Protein AF-V4JJZ8-F1 (afdb_monomer_lite)

Radius of gyration: 34.27 Å; chains: 1; bounding box: 29×18×123 Å

pLDDT: mean 78.58, std 15.41, range [49.12, 95.19]

Secondary structure (DSSP, 8-state):
-HHHHHHHHHHHHHHHHHHHHHHHHHHHTT-S-HHHHHHHHHHHHHHHHHHHHHHHHTTT----------------------------

Foldseek 3Di:
DLVVVLVVLVVQLVVLVVQLVVLVVCVVVVVDDPVRSVVSVVVSVVSNVVSVVVSVVSPPPPPPPPPPDPPPPPPPPPDDDDDDDDDD

Structure (mmCIF, N/CA/C/O backbone):
data_AF-V4JJZ8-F1
#
_entry.id   AF-V4JJZ8-F1
#
loop_
_atom_site.group_PDB
_atom_site.id
_atom_site.type_symbol
_atom_site.label_atom_id
_atom_site.label_alt_id
_atom_site.label_comp_id
_atom_site.label_asym_id
_atom_site.label_entity_id
_atom_site.label_seq_id
_atom_site.pdbx_PDB_ins_code
_atom_site.Cartn_x
_atom_site.Cartn_y
_atom_site.Cartn_z
_atom_site.occupancy
_atom_site.B_iso_or_equiv
_atom_site.auth_seq_id
_atom_site.auth_comp_id
_atom_site.auth_asym_id
_atom_site.auth_atom_id
_atom_site.pdbx_PDB_model_num
ATOM 1 N N . THR A 1 1 ? 17.976 1.663 -16.065 1.00 69.25 1 THR A N 1
ATOM 2 C CA . THR A 1 1 ? 17.418 0.647 -16.989 1.00 69.25 1 THR A CA 1
ATOM 3 C C . THR A 1 1 ? 15.974 0.336 -16.597 1.00 69.25 1 THR A C 1
ATOM 5 O O . THR A 1 1 ? 15.636 0.540 -15.437 1.00 69.25 1 THR A O 1
ATOM 8 N N . ASN A 1 2 ? 15.092 -0.130 -17.497 1.00 73.00 2 ASN A N 1
ATOM 9 C CA . ASN A 1 2 ? 13.688 -0.468 -17.148 1.00 73.00 2 ASN A CA 1
ATOM 10 C C . ASN A 1 2 ? 13.579 -1.528 -16.026 1.00 73.00 2 ASN A C 1
ATOM 12 O O . ASN A 1 2 ? 12.661 -1.488 -15.210 1.00 73.00 2 ASN A O 1
ATOM 16 N N . ALA A 1 3 ? 14.573 -2.417 -15.917 1.00 77.75 3 ALA A N 1
ATOM 17 C CA . ALA A 1 3 ? 14.688 -3.384 -14.825 1.00 77.75 3 ALA A CA 1
ATOM 18 C C . ALA A 1 3 ? 14.785 -2.729 -13.430 1.00 77.75 3 ALA A C 1
ATOM 20 O O . ALA A 1 3 ? 14.206 -3.240 -12.471 1.00 77.75 3 ALA A O 1
ATOM 21 N N . ASP A 1 4 ? 15.459 -1.578 -13.318 1.00 84.19 4 ASP A N 1
ATOM 22 C CA . ASP A 1 4 ? 15.597 -0.863 -12.046 1.00 84.19 4 ASP A CA 1
ATOM 23 C C . ASP A 1 4 ? 14.257 -0.269 -11.609 1.00 84.19 4 ASP A C 1
ATOM 25 O O . ASP A 1 4 ? 13.872 -0.412 -10.451 1.00 84.19 4 ASP A O 1
ATOM 29 N N . ARG A 1 5 ? 13.499 0.331 -12.541 1.00 82.19 5 ARG A N 1
ATOM 30 C CA . ARG A 1 5 ? 12.162 0.884 -12.254 1.00 82.19 5 ARG A CA 1
ATOM 31 C C . ARG A 1 5 ? 11.211 -0.182 -11.735 1.00 82.19 5 ARG A C 1
ATOM 33 O O . ARG A 1 5 ? 10.641 0.004 -10.661 1.00 82.19 5 ARG A O 1
A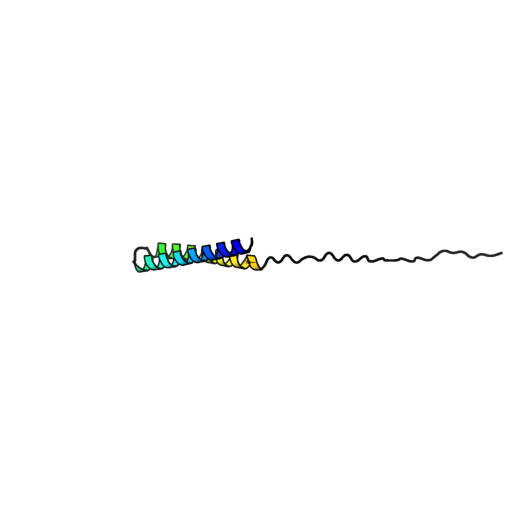TOM 40 N N . ARG A 1 6 ? 11.133 -1.331 -12.415 1.00 85.00 6 ARG A N 1
ATOM 41 C CA . ARG A 1 6 ? 10.326 -2.466 -11.952 1.00 85.00 6 ARG A CA 1
ATOM 42 C C . ARG A 1 6 ? 10.709 -2.880 -10.531 1.00 85.00 6 ARG A C 1
ATOM 44 O O . ARG A 1 6 ? 9.835 -3.052 -9.682 1.00 85.00 6 ARG A O 1
ATOM 51 N N . ARG A 1 7 ? 12.010 -3.008 -10.254 1.00 88.44 7 ARG A N 1
ATOM 52 C CA . ARG A 1 7 ? 12.508 -3.357 -8.919 1.00 88.44 7 ARG A CA 1
ATOM 53 C C . ARG A 1 7 ? 12.091 -2.320 -7.873 1.00 88.44 7 ARG A C 1
ATOM 55 O O . ARG A 1 7 ? 11.655 -2.705 -6.793 1.00 88.44 7 ARG A O 1
ATOM 62 N N . TYR A 1 8 ? 12.169 -1.026 -8.183 1.00 90.12 8 TYR A N 1
ATOM 63 C CA . TYR A 1 8 ? 11.715 0.030 -7.272 1.00 90.12 8 TYR A CA 1
ATOM 64 C C . TYR A 1 8 ? 10.207 -0.030 -7.003 1.00 90.12 8 TYR A C 1
ATOM 66 O O . TYR A 1 8 ? 9.797 0.116 -5.852 1.00 90.12 8 TYR A O 1
ATOM 74 N N . VAL A 1 9 ? 9.383 -0.287 -8.024 1.00 89.81 9 VAL A N 1
ATOM 75 C CA . VAL A 1 9 ? 7.926 -0.418 -7.864 1.00 89.81 9 VAL A CA 1
ATOM 76 C C . VAL A 1 9 ? 7.565 -1.642 -7.020 1.00 89.81 9 VAL A C 1
ATOM 78 O O . VAL A 1 9 ? 6.705 -1.546 -6.142 1.00 89.81 9 VAL A O 1
ATOM 81 N N . GLU A 1 10 ? 8.243 -2.776 -7.217 1.00 89.88 10 GLU A N 1
ATOM 82 C CA . GLU A 1 10 ? 8.032 -3.972 -6.392 1.00 89.88 10 GLU A CA 1
ATOM 83 C C . GLU A 1 10 ? 8.458 -3.752 -4.934 1.00 89.88 10 GLU A C 1
ATOM 85 O O . GLU A 1 10 ? 7.715 -4.123 -4.023 1.00 89.88 10 GLU A O 1
ATOM 90 N N . ILE A 1 11 ? 9.587 -3.074 -4.697 1.00 93.06 11 ILE A N 1
ATOM 91 C CA . ILE A 1 11 ? 10.019 -2.693 -3.344 1.00 93.06 11 ILE A CA 1
ATOM 92 C C . ILE A 1 11 ? 8.984 -1.774 -2.692 1.00 93.06 11 ILE A C 1
ATOM 94 O O . ILE A 1 11 ? 8.551 -2.036 -1.572 1.00 93.06 11 ILE A O 1
ATOM 98 N N . ALA A 1 12 ? 8.538 -0.729 -3.393 1.00 93.88 12 ALA A N 1
ATOM 99 C CA . ALA A 1 12 ? 7.537 0.199 -2.875 1.00 93.88 12 ALA A CA 1
ATOM 100 C C . ALA A 1 12 ? 6.223 -0.517 -2.527 1.00 93.88 12 ALA A C 1
ATOM 102 O O . ALA A 1 12 ? 5.604 -0.224 -1.502 1.00 93.88 12 ALA A O 1
ATOM 103 N N . ARG A 1 13 ? 5.813 -1.496 -3.344 1.00 92.38 13 ARG A N 1
ATOM 104 C CA . ARG A 1 13 ? 4.628 -2.322 -3.081 1.00 92.38 13 ARG A CA 1
ATOM 105 C C . ARG A 1 13 ? 4.81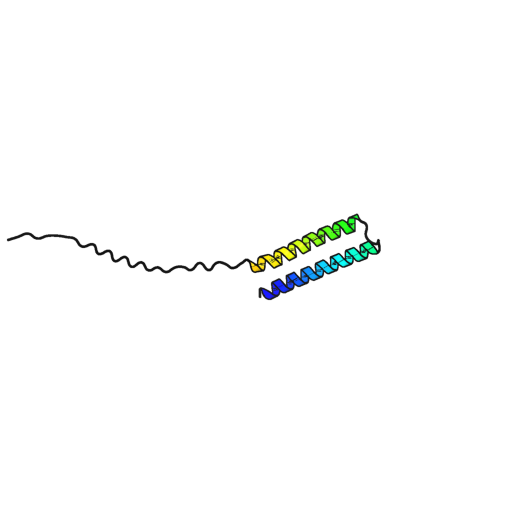7 -3.187 -1.836 1.00 92.38 13 ARG A C 1
ATOM 107 O O . ARG A 1 13 ? 3.898 -3.264 -1.024 1.00 92.38 13 ARG A O 1
ATOM 114 N N . GLY A 1 14 ? 5.989 -3.799 -1.671 1.00 93.31 14 GLY A N 1
ATOM 115 C CA . GLY A 1 14 ? 6.343 -4.560 -0.472 1.00 93.31 14 GLY A CA 1
ATOM 116 C C . GLY A 1 14 ? 6.291 -3.701 0.794 1.00 93.31 14 GLY A C 1
ATOM 117 O O . GLY A 1 14 ? 5.648 -4.081 1.771 1.00 93.31 14 GLY A O 1
ATOM 118 N N . SER A 1 15 ? 6.870 -2.500 0.746 1.00 95.19 15 SER A N 1
ATOM 119 C CA . SER A 1 15 ? 6.825 -1.540 1.855 1.00 95.19 15 SER A CA 1
ATOM 120 C C . SER A 1 15 ? 5.396 -1.113 2.199 1.00 95.19 15 SER A C 1
ATOM 122 O O . SER A 1 15 ? 5.030 -1.071 3.371 1.00 95.19 15 SER A O 1
ATOM 124 N N . ALA A 1 16 ? 4.554 -0.847 1.194 1.00 94.38 16 ALA A N 1
ATOM 125 C CA . ALA A 1 16 ? 3.150 -0.502 1.421 1.00 94.38 16 ALA A CA 1
ATOM 126 C C . ALA A 1 16 ? 2.366 -1.650 2.086 1.00 94.38 16 ALA A C 1
ATOM 128 O O . ALA A 1 16 ? 1.528 -1.399 2.953 1.00 94.38 16 ALA A O 1
ATOM 129 N N . LEU A 1 17 ? 2.653 -2.905 1.719 1.00 91.62 17 LEU A N 1
ATOM 130 C CA . LEU A 1 17 ? 2.023 -4.079 2.327 1.00 91.62 17 LEU A CA 1
ATOM 131 C C . LEU A 1 17 ? 2.448 -4.257 3.792 1.00 91.62 17 LEU A C 1
ATOM 133 O O . LEU A 1 17 ? 1.604 -4.521 4.641 1.00 91.62 17 LEU A O 1
ATOM 137 N N . ALA A 1 18 ? 3.726 -4.035 4.106 1.00 94.75 18 ALA A N 1
ATOM 138 C CA . ALA A 1 18 ? 4.206 -4.054 5.486 1.00 94.75 18 ALA A CA 1
ATOM 139 C C . ALA A 1 18 ? 3.506 -2.989 6.350 1.00 94.75 18 ALA A C 1
ATOM 141 O O . ALA A 1 18 ? 3.100 -3.276 7.475 1.00 94.75 18 ALA A O 1
ATOM 142 N N . CYS A 1 19 ? 3.283 -1.785 5.812 1.00 93.56 19 CYS A N 1
ATOM 143 C CA . CYS A 1 19 ? 2.508 -0.747 6.499 1.00 93.56 19 CYS A CA 1
ATOM 144 C C . CYS A 1 19 ? 1.054 -1.168 6.766 1.00 93.56 19 CYS A C 1
ATOM 146 O O . CYS A 1 19 ? 0.507 -0.818 7.811 1.00 93.56 19 CYS A O 1
ATOM 148 N N . ALA A 1 20 ? 0.430 -1.930 5.860 1.00 92.06 20 ALA A N 1
ATOM 149 C CA . ALA A 1 20 ? -0.915 -2.468 6.083 1.00 92.06 20 ALA A CA 1
ATOM 150 C C . ALA A 1 20 ? -0.926 -3.450 7.259 1.00 92.06 20 ALA A C 1
ATOM 152 O O . ALA A 1 20 ? -1.752 -3.309 8.158 1.00 92.06 20 ALA A O 1
ATOM 153 N N . SER A 1 21 ? 0.052 -4.356 7.309 1.00 93.69 21 SER A N 1
ATOM 154 C CA . SER A 1 21 ? 0.214 -5.293 8.424 1.00 93.69 21 SER A CA 1
ATOM 155 C C . SER A 1 21 ? 0.429 -4.577 9.761 1.00 93.69 21 SER A C 1
ATOM 157 O O . SER A 1 21 ? -0.122 -4.990 10.775 1.00 93.69 21 SER A O 1
ATOM 159 N N . ILE A 1 22 ? 1.191 -3.476 9.780 1.00 93.44 22 ILE A N 1
ATOM 160 C CA . ILE A 1 22 ? 1.389 -2.669 10.995 1.00 93.44 22 ILE A CA 1
ATOM 161 C C . ILE A 1 22 ? 0.069 -2.043 11.460 1.00 93.44 22 ILE A C 1
ATOM 163 O O . ILE A 1 22 ? -0.226 -2.082 12.654 1.00 93.44 22 ILE A O 1
ATOM 167 N N . LEU A 1 23 ? -0.743 -1.497 10.546 1.00 92.06 23 LEU A N 1
ATOM 168 C CA . LEU A 1 23 ? -2.074 -0.985 10.896 1.00 92.06 23 LEU A CA 1
ATOM 169 C C . LEU A 1 23 ? -2.975 -2.087 11.463 1.00 92.06 23 LEU A C 1
ATOM 171 O O . LEU A 1 23 ? -3.685 -1.840 12.436 1.00 92.06 23 LEU A O 1
ATOM 175 N N . ASP A 1 24 ? -2.918 -3.299 10.907 1.00 89.94 24 ASP A N 1
ATOM 176 C CA . ASP A 1 24 ? -3.671 -4.442 11.427 1.00 89.94 24 ASP A CA 1
ATOM 177 C C . ASP A 1 24 ? -3.212 -4.844 12.836 1.00 89.94 24 ASP A C 1
ATOM 179 O O . ASP A 1 24 ? -4.058 -5.070 13.703 1.00 89.94 24 ASP A O 1
ATOM 183 N N . CYS A 1 25 ? -1.904 -4.835 13.114 1.00 93.12 25 CYS A N 1
ATOM 184 C CA . CYS A 1 25 ? -1.376 -5.049 14.465 1.00 93.12 25 CYS A CA 1
ATOM 185 C C . CYS A 1 25 ? -1.836 -3.956 15.441 1.00 93.12 25 CYS A C 1
ATOM 187 O O . CYS A 1 25 ? -2.305 -4.261 16.533 1.00 93.12 25 CYS A O 1
ATOM 189 N N . LEU A 1 26 ? -1.745 -2.680 15.055 1.00 90.75 26 LEU A N 1
ATOM 190 C CA . LEU A 1 26 ? -2.163 -1.558 15.904 1.00 90.75 26 LEU A CA 1
ATOM 191 C C . LEU A 1 26 ? -3.674 -1.570 16.180 1.00 90.75 26 LEU A C 1
ATOM 193 O O . LEU A 1 26 ? -4.099 -1.206 17.277 1.00 90.75 26 LEU A O 1
ATOM 197 N N . LYS A 1 27 ? -4.479 -2.021 15.210 1.00 90.00 27 LYS A N 1
ATOM 198 C CA . LYS A 1 27 ? -5.910 -2.269 15.399 1.00 90.00 27 LYS A CA 1
ATOM 199 C C . LYS A 1 27 ? -6.159 -3.429 16.364 1.00 90.00 27 LYS A C 1
ATOM 201 O O . LYS A 1 27 ? -7.015 -3.299 17.230 1.00 90.00 27 LYS A O 1
ATOM 206 N N . ALA A 1 28 ? -5.432 -4.539 16.224 1.00 90.75 28 ALA A N 1
ATOM 207 C CA . ALA A 1 28 ? -5.558 -5.700 17.107 1.00 90.75 28 ALA A CA 1
ATOM 208 C C . ALA A 1 28 ? -5.160 -5.380 18.558 1.00 90.75 28 ALA A C 1
ATOM 210 O O . ALA A 1 28 ? -5.734 -5.936 19.486 1.00 90.75 28 ALA A O 1
ATOM 211 N N . CYS A 1 29 ? -4.224 -4.449 18.748 1.00 93.44 29 CYS A N 1
ATOM 212 C CA . CYS A 1 29 ? -3.854 -3.916 20.058 1.00 93.44 29 CYS A CA 1
ATOM 213 C C . CYS A 1 29 ? -4.811 -2.823 20.579 1.00 93.44 29 CYS A C 1
ATOM 215 O O . CYS A 1 29 ? -4.525 -2.233 21.616 1.00 93.44 29 CYS A O 1
ATOM 217 N N . GLU A 1 30 ? -5.890 -2.500 19.853 1.00 89.56 30 GLU A N 1
ATOM 218 C CA . GLU A 1 30 ? -6.871 -1.450 20.187 1.00 89.56 30 GLU A CA 1
ATOM 219 C C . GLU A 1 30 ? -6.269 -0.041 20.383 1.00 89.56 30 GLU A C 1
ATOM 221 O O . GLU A 1 30 ? -6.876 0.842 20.985 1.00 89.56 30 GLU A O 1
ATOM 226 N N . VAL A 1 31 ? -5.077 0.206 19.827 1.00 89.62 31 VAL A N 1
ATOM 227 C CA . VAL A 1 31 ? -4.359 1.491 19.951 1.00 89.62 31 VAL A CA 1
ATOM 228 C C . VAL A 1 31 ? -4.908 2.541 18.977 1.00 89.62 31 VAL A C 1
ATOM 230 O O . VAL A 1 31 ? -4.745 3.743 19.182 1.00 89.62 31 VAL A O 1
ATOM 233 N N . LEU A 1 32 ? -5.563 2.100 17.900 1.00 86.62 32 LEU A N 1
ATOM 234 C CA . LEU A 1 32 ? -6.120 2.954 16.851 1.00 86.62 32 LEU A CA 1
ATOM 235 C C . LEU A 1 32 ? -7.642 3.043 16.943 1.00 86.62 32 LEU A C 1
ATOM 237 O O . LEU A 1 32 ? -8.342 2.030 16.962 1.00 86.62 32 LEU A O 1
ATOM 241 N N . ALA A 1 33 ? -8.168 4.267 16.868 1.00 90.12 33 ALA A N 1
ATOM 242 C CA . ALA A 1 33 ? -9.598 4.472 16.695 1.00 90.12 33 ALA A CA 1
ATOM 243 C C . ALA A 1 33 ? -10.060 3.932 15.330 1.00 90.12 33 ALA A C 1
ATOM 245 O O . ALA A 1 33 ? -9.363 4.057 14.319 1.00 90.12 33 ALA A O 1
ATOM 246 N N . VAL A 1 34 ? -11.286 3.407 15.264 1.00 86.88 34 VAL A N 1
ATOM 247 C CA . VAL A 1 34 ? -11.865 2.815 14.039 1.00 86.88 34 VAL A CA 1
ATOM 248 C C . VAL A 1 34 ? -11.817 3.776 12.841 1.00 86.88 34 VAL A C 1
ATOM 250 O O . VAL A 1 34 ? -11.577 3.355 11.708 1.00 86.88 34 VAL A O 1
ATOM 253 N N . ALA A 1 35 ? -12.002 5.077 13.082 1.00 88.50 35 ALA A N 1
ATOM 254 C CA . ALA A 1 35 ? -11.906 6.102 12.044 1.00 88.50 35 ALA A CA 1
ATOM 255 C C . ALA A 1 35 ? -10.485 6.218 11.458 1.00 88.50 35 ALA A C 1
ATOM 257 O O . ALA A 1 35 ? -10.331 6.321 10.240 1.00 88.50 35 ALA A O 1
ATOM 258 N N . GLN A 1 36 ? -9.456 6.144 12.307 1.00 89.12 36 GLN A N 1
ATOM 259 C CA . GLN A 1 36 ? -8.051 6.229 11.904 1.00 89.12 36 GLN A CA 1
ATOM 260 C C . GLN A 1 36 ? -7.602 4.960 11.164 1.00 89.12 36 GLN A C 1
ATOM 262 O O . GLN A 1 36 ? -6.941 5.065 10.132 1.00 89.12 36 GLN A O 1
ATOM 267 N N . ASP A 1 37 ? -8.033 3.775 11.616 1.00 88.25 37 ASP A N 1
ATOM 268 C CA . ASP A 1 37 ? -7.812 2.503 10.905 1.00 88.25 37 ASP A CA 1
ATOM 269 C C . ASP A 1 37 ? -8.404 2.549 9.488 1.00 88.25 37 ASP A C 1
ATOM 271 O O . ASP A 1 37 ? -7.727 2.255 8.500 1.00 88.25 37 ASP A O 1
ATOM 275 N N . LYS A 1 38 ? -9.660 2.997 9.362 1.00 90.62 38 LYS A N 1
ATOM 276 C CA . LYS A 1 38 ? -10.344 3.089 8.065 1.00 90.62 38 LYS A CA 1
ATOM 277 C C . LYS A 1 38 ? -9.670 4.093 7.129 1.00 90.62 38 LYS A C 1
ATOM 279 O O . LYS A 1 38 ? -9.520 3.811 5.936 1.00 90.62 38 LYS A O 1
ATOM 284 N N . GLN A 1 39 ? -9.250 5.247 7.648 1.00 93.31 39 GLN A N 1
ATOM 285 C CA . GLN A 1 39 ? -8.523 6.251 6.871 1.00 93.31 39 GLN A CA 1
ATOM 286 C C . GLN A 1 39 ? -7.169 5.709 6.389 1.00 93.31 39 GLN A C 1
ATOM 288 O O . GLN A 1 39 ? -6.869 5.802 5.196 1.00 93.31 39 GLN A O 1
ATOM 293 N N . GLY A 1 40 ? -6.390 5.086 7.281 1.00 91.75 40 GLY A N 1
ATOM 294 C CA . GLY A 1 40 ? -5.089 4.498 6.958 1.00 91.75 40 GLY A CA 1
ATOM 295 C C . GLY A 1 40 ? -5.194 3.400 5.898 1.00 91.75 40 GLY A C 1
ATOM 296 O O . GLY A 1 40 ? -4.496 3.441 4.883 1.00 91.75 40 GLY A O 1
ATOM 297 N N . LYS A 1 41 ? -6.148 2.476 6.057 1.00 91.38 41 LYS A N 1
ATOM 298 C CA . LYS A 1 41 ? -6.416 1.416 5.071 1.00 91.38 41 LYS A CA 1
ATOM 299 C C . LYS A 1 41 ? -6.832 1.966 3.715 1.00 91.38 41 LYS A C 1
ATOM 301 O O . LYS A 1 41 ? -6.332 1.511 2.689 1.00 91.38 41 LYS A O 1
ATOM 306 N N . THR A 1 42 ? -7.693 2.982 3.695 1.00 94.31 42 THR A N 1
ATOM 307 C CA . THR A 1 42 ? -8.116 3.633 2.445 1.00 94.31 42 THR A CA 1
ATOM 308 C C . THR A 1 42 ? -6.925 4.241 1.703 1.00 94.31 42 THR A C 1
ATOM 310 O O . THR A 1 42 ? -6.819 4.108 0.483 1.00 94.31 42 THR A O 1
ATOM 313 N N . MET A 1 43 ? -6.007 4.884 2.426 1.00 93.88 43 MET A N 1
ATOM 314 C CA . MET A 1 43 ? -4.800 5.462 1.839 1.00 93.88 43 MET A CA 1
ATOM 315 C C . MET A 1 43 ? -3.878 4.384 1.261 1.00 93.88 43 MET A C 1
ATOM 317 O O . MET A 1 43 ? -3.447 4.500 0.113 1.00 93.88 43 MET A O 1
ATOM 321 N N . LEU A 1 44 ? -3.631 3.306 2.010 1.00 93.31 44 LEU A N 1
ATOM 322 C CA . LEU A 1 44 ? -2.789 2.202 1.545 1.00 93.31 44 LEU A CA 1
ATOM 323 C C . LEU A 1 44 ? -3.366 1.506 0.312 1.00 93.31 44 LEU A C 1
ATOM 325 O O . LEU A 1 44 ? -2.621 1.233 -0.625 1.00 93.31 44 LEU A O 1
ATOM 329 N N . ILE A 1 45 ? -4.684 1.292 0.254 1.00 93.44 45 ILE A N 1
ATOM 330 C CA . ILE A 1 45 ? -5.347 0.717 -0.927 1.00 93.44 45 ILE A CA 1
ATOM 331 C C . ILE A 1 45 ? -5.089 1.576 -2.169 1.00 93.44 45 ILE A C 1
ATOM 333 O O . ILE A 1 45 ? -4.780 1.039 -3.236 1.00 93.44 45 ILE A O 1
ATOM 337 N N . ARG A 1 46 ? -5.167 2.909 -2.047 1.00 94.81 46 ARG A N 1
ATOM 338 C CA . ARG A 1 46 ? -4.880 3.829 -3.160 1.00 94.81 46 ARG A CA 1
ATOM 339 C C . ARG A 1 46 ? -3.425 3.727 -3.611 1.00 94.81 46 ARG A C 1
ATOM 341 O O . ARG A 1 46 ? -3.179 3.588 -4.806 1.00 94.81 46 ARG A O 1
ATOM 348 N N . ILE A 1 47 ? -2.479 3.727 -2.671 1.00 93.19 47 ILE A N 1
ATOM 349 C CA . ILE A 1 47 ? -1.043 3.613 -2.967 1.00 93.19 47 ILE A CA 1
ATOM 350 C C . ILE A 1 47 ? -0.739 2.282 -3.662 1.00 93.19 47 ILE A C 1
ATOM 352 O O . ILE A 1 47 ? -0.121 2.270 -4.723 1.00 93.19 47 ILE A O 1
ATOM 356 N N . VAL A 1 48 ? -1.223 1.159 -3.126 1.00 91.81 48 VAL A N 1
ATOM 357 C CA . VAL A 1 48 ? -1.017 -0.169 -3.727 1.00 91.81 48 VAL A CA 1
ATOM 358 C C . VAL A 1 48 ? -1.660 -0.253 -5.112 1.00 91.81 48 VAL A C 1
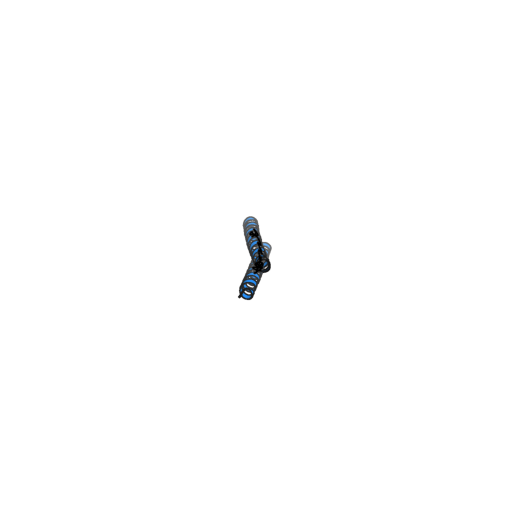ATOM 360 O O . VAL A 1 48 ? -1.065 -0.830 -6.023 1.00 91.81 48 VAL A O 1
ATOM 363 N N . SER A 1 49 ? -2.830 0.361 -5.308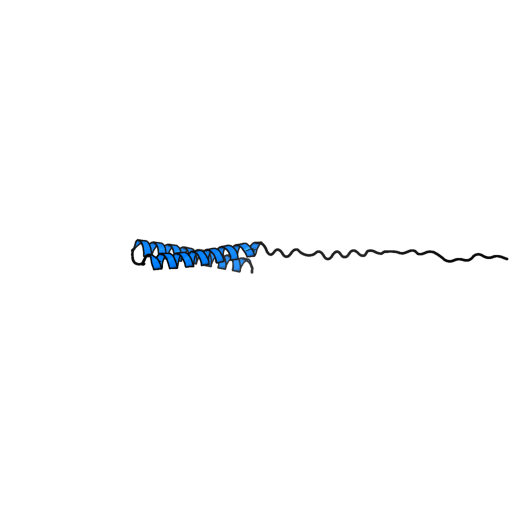 1.00 92.56 49 SER A N 1
ATOM 364 C CA . SER A 1 49 ? -3.485 0.433 -6.620 1.00 92.56 49 SER A CA 1
ATOM 365 C C . SER A 1 49 ? -2.653 1.222 -7.632 1.00 92.56 49 SER A C 1
ATOM 367 O O . SER A 1 49 ? -2.493 0.777 -8.769 1.00 92.56 49 SER A O 1
ATOM 369 N N . MET A 1 50 ? -2.078 2.357 -7.219 1.00 92.75 50 MET A N 1
ATOM 370 C CA . MET A 1 50 ? -1.174 3.149 -8.056 1.00 92.75 50 MET A CA 1
ATOM 371 C C . MET A 1 50 ? 0.097 2.373 -8.402 1.00 92.75 50 MET A C 1
ATOM 373 O O . MET A 1 50 ? 0.445 2.287 -9.574 1.00 92.75 50 MET A O 1
ATOM 377 N N . LEU A 1 51 ? 0.750 1.753 -7.417 1.00 91.25 51 LEU A N 1
ATOM 378 C CA . LEU A 1 51 ? 1.959 0.947 -7.625 1.00 91.25 51 LEU A CA 1
ATOM 379 C C . LEU A 1 51 ? 1.695 -0.254 -8.543 1.00 91.25 51 LEU A C 1
ATOM 381 O O . LEU A 1 51 ? 2.501 -0.562 -9.416 1.00 91.25 51 LEU A O 1
ATOM 385 N N . THR A 1 52 ? 0.534 -0.897 -8.397 1.00 88.50 52 THR A N 1
ATOM 386 C CA . THR A 1 52 ? 0.123 -2.021 -9.251 1.00 88.50 52 THR A CA 1
ATOM 387 C C . THR A 1 52 ? -0.119 -1.574 -10.691 1.00 88.50 52 THR A C 1
ATOM 389 O O . THR A 1 52 ? 0.289 -2.270 -11.615 1.00 88.50 52 THR A O 1
ATOM 392 N N . GLN A 1 53 ? -0.764 -0.423 -10.907 1.00 87.62 53 GLN A N 1
ATOM 393 C CA . GLN A 1 53 ? -0.928 0.129 -12.254 1.00 87.62 53 GLN A CA 1
ATOM 394 C C . GLN A 1 53 ? 0.401 0.568 -12.861 1.00 87.62 53 GLN A C 1
ATOM 396 O O . GLN A 1 53 ? 0.641 0.294 -14.034 1.00 87.62 53 GLN A O 1
ATOM 401 N N . LEU A 1 54 ? 1.258 1.221 -12.075 1.00 85.12 54 LEU A N 1
ATOM 402 C CA . LEU A 1 54 ? 2.549 1.708 -12.543 1.00 85.12 54 LEU A CA 1
ATOM 403 C C . LEU A 1 54 ? 3.409 0.546 -13.040 1.00 85.12 54 LEU A C 1
ATOM 405 O O . LEU A 1 54 ? 3.842 0.586 -14.183 1.00 85.12 54 LEU A O 1
ATOM 409 N N . GLY A 1 55 ? 3.509 -0.535 -12.258 1.00 82.62 55 GLY A N 1
ATOM 410 C CA . GLY A 1 55 ? 4.262 -1.729 -12.646 1.00 82.62 55 GLY A CA 1
ATOM 411 C C . GLY A 1 55 ? 3.683 -2.504 -13.839 1.00 82.62 55 GLY A C 1
ATOM 412 O O . GLY A 1 55 ? 4.407 -3.274 -14.461 1.00 82.62 55 GLY A O 1
ATOM 413 N N . ARG A 1 56 ? 2.396 -2.320 -14.183 1.00 77.81 56 ARG A N 1
ATOM 414 C CA . ARG A 1 56 ? 1.769 -2.937 -15.372 1.00 77.81 56 ARG A CA 1
ATOM 415 C C . ARG A 1 56 ? 2.066 -2.169 -16.660 1.00 77.81 56 ARG A C 1
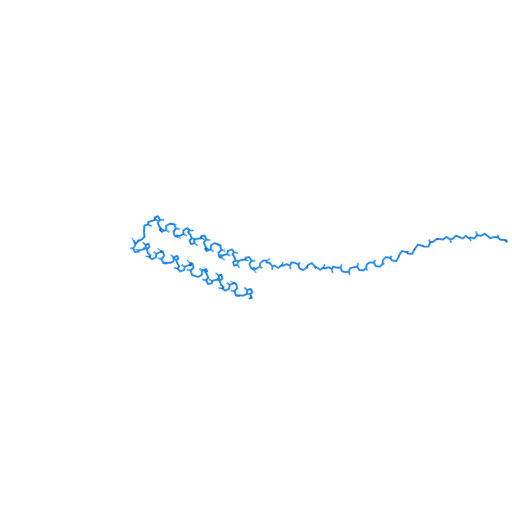ATOM 417 O O . ARG A 1 56 ? 2.356 -2.789 -17.677 1.00 77.81 56 ARG A O 1
ATOM 424 N N . ARG A 1 57 ? 2.017 -0.832 -16.622 1.00 66.88 57 ARG A N 1
ATOM 425 C CA . ARG A 1 57 ? 2.191 0.025 -17.814 1.00 66.88 57 ARG A CA 1
ATOM 426 C C . ARG A 1 57 ? 3.597 -0.043 -18.411 1.00 66.88 57 ARG A C 1
ATOM 428 O O . ARG A 1 57 ? 3.773 0.233 -19.590 1.00 66.88 57 ARG A O 1
ATOM 435 N N . GLU A 1 58 ? 4.589 -0.458 -17.629 1.00 60.28 58 GLU A N 1
ATOM 436 C CA . GLU A 1 58 ? 5.974 -0.635 -18.099 1.00 60.28 58 GLU A CA 1
ATOM 437 C C . GLU A 1 58 ? 6.120 -1.814 -19.079 1.00 60.28 58 GLU A C 1
ATOM 439 O O . GLU A 1 58 ? 7.156 -1.954 -19.721 1.00 60.28 58 GLU A O 1
ATOM 444 N N . HIS A 1 59 ? 5.085 -2.653 -19.210 1.00 57.28 59 HIS A N 1
ATOM 445 C CA . HIS A 1 59 ? 5.064 -3.812 -20.101 1.00 57.28 59 HIS A CA 1
ATOM 446 C C . HIS A 1 59 ? 4.392 -3.535 -21.463 1.00 57.28 59 HIS A C 1
ATOM 448 O O . HIS A 1 59 ? 4.549 -4.331 -22.384 1.00 57.28 59 HIS A O 1
ATOM 454 N N . GLU A 1 60 ? 3.645 -2.430 -21.606 1.00 57.31 60 GLU A N 1
ATOM 455 C CA . GLU A 1 60 ? 2.789 -2.169 -22.782 1.00 57.31 60 GLU A CA 1
ATOM 456 C C . GLU A 1 60 ? 3.339 -1.133 -23.770 1.00 57.31 60 GLU A C 1
ATOM 458 O O . GLU A 1 60 ? 2.840 -1.044 -24.889 1.00 57.31 60 GLU A O 1
ATOM 463 N N . ILE A 1 61 ? 4.396 -0.388 -23.433 1.00 57.75 61 ILE A N 1
ATOM 464 C CA . ILE A 1 61 ? 5.008 0.551 -24.385 1.00 57.75 61 ILE A CA 1
ATOM 465 C C . ILE A 1 61 ? 6.010 -0.214 -25.261 1.00 57.75 61 ILE A C 1
ATOM 467 O O . ILE A 1 61 ? 7.221 -0.146 -25.068 1.00 57.75 61 ILE A O 1
ATOM 471 N N . ARG A 1 62 ? 5.490 -0.992 -26.214 1.00 54.50 62 ARG A N 1
ATOM 472 C CA . ARG A 1 62 ? 6.221 -1.335 -27.438 1.00 54.50 62 ARG A CA 1
ATOM 473 C C . ARG A 1 62 ? 5.746 -0.338 -28.480 1.00 54.50 62 ARG A C 1
ATOM 475 O O . ARG A 1 62 ? 4.678 -0.508 -29.057 1.00 54.50 62 ARG A O 1
ATOM 482 N N . GLU A 1 63 ? 6.496 0.740 -28.650 1.00 56.38 63 GLU A N 1
ATOM 483 C CA . GLU A 1 63 ? 6.331 1.596 -29.817 1.00 56.38 63 GLU A CA 1
ATOM 484 C C . GLU A 1 63 ? 6.470 0.714 -31.065 1.00 56.38 63 GLU A C 1
ATOM 486 O O . GLU A 1 63 ? 7.474 0.033 -31.271 1.00 56.38 63 GLU A O 1
ATOM 491 N N . THR A 1 64 ? 5.371 0.608 -31.811 1.00 52.06 64 THR A N 1
ATOM 492 C CA . THR A 1 64 ? 5.300 -0.089 -33.094 1.00 52.06 64 THR A CA 1
ATOM 493 C C . THR A 1 64 ? 6.305 0.600 -34.002 1.00 52.06 64 THR A C 1
ATOM 495 O O . THR A 1 64 ? 6.097 1.758 -34.359 1.00 52.06 64 THR A O 1
ATOM 498 N N . SER A 1 65 ? 7.400 -0.083 -34.335 1.00 59.34 65 SER A N 1
ATOM 499 C CA . SER A 1 65 ? 8.335 0.362 -35.360 1.00 59.34 65 SER A CA 1
ATOM 500 C C . SER A 1 65 ? 7.553 0.504 -36.663 1.00 59.34 65 SER A C 1
ATOM 502 O O . SER A 1 65 ? 7.236 -0.499 -37.304 1.00 59.34 65 SER A O 1
ATOM 504 N N . VAL A 1 66 ? 7.175 1.734 -37.006 1.00 57.81 66 VAL A N 1
ATOM 505 C CA . VAL A 1 66 ? 6.683 2.070 -38.338 1.00 57.81 66 VAL A CA 1
ATOM 506 C C . VAL A 1 66 ? 7.839 1.735 -39.273 1.00 57.81 66 VAL A C 1
ATOM 508 O O . VAL A 1 66 ? 8.899 2.349 -39.198 1.00 57.81 66 VAL A O 1
ATOM 511 N N . PHE A 1 67 ? 7.688 0.655 -40.034 1.00 63.69 67 PHE A N 1
ATOM 512 C CA . PHE A 1 67 ? 8.579 0.345 -41.141 1.00 63.69 67 PHE A CA 1
ATOM 513 C C . PHE A 1 67 ? 8.251 1.386 -42.215 1.00 63.69 67 PHE A C 1
ATOM 515 O O . PHE A 1 67 ? 7.175 1.316 -42.807 1.00 63.69 67 PHE A O 1
ATOM 522 N N . ASP A 1 68 ? 9.117 2.386 -42.395 1.00 58.16 68 ASP A N 1
ATOM 523 C CA . ASP A 1 68 ? 9.092 3.230 -43.591 1.00 58.16 68 ASP A CA 1
ATOM 524 C C . ASP A 1 68 ? 9.430 2.310 -44.771 1.00 58.16 68 ASP A C 1
ATOM 526 O O . ASP A 1 68 ? 10.568 1.865 -44.926 1.00 58.16 68 ASP A O 1
ATOM 530 N N . GLY A 1 69 ? 8.393 1.908 -45.505 1.00 56.44 69 GLY A N 1
ATOM 531 C CA . GLY A 1 69 ? 8.519 1.180 -46.758 1.00 56.44 69 GLY A CA 1
ATOM 532 C C . GLY A 1 69 ? 9.037 2.136 -47.821 1.00 56.44 69 GLY A C 1
ATOM 533 O O . GLY A 1 69 ? 8.325 3.047 -48.235 1.00 56.44 69 GLY A O 1
ATOM 534 N N . ASP A 1 70 ? 10.292 1.931 -48.192 1.00 59.81 70 ASP A N 1
ATOM 535 C CA . ASP A 1 70 ? 10.946 2.496 -49.364 1.00 59.81 70 ASP A CA 1
ATOM 536 C C . ASP A 1 70 ? 10.487 1.655 -50.567 1.00 59.81 70 ASP A C 1
ATOM 538 O O . ASP A 1 70 ? 11.102 0.644 -50.899 1.00 59.81 70 ASP A O 1
ATOM 542 N N . ASP A 1 71 ? 9.318 1.977 -51.123 1.00 60.53 71 ASP A N 1
ATOM 543 C CA . ASP A 1 71 ? 8.877 1.420 -52.404 1.00 60.53 71 ASP A CA 1
ATOM 544 C C . ASP A 1 71 ? 9.215 2.450 -53.491 1.00 60.53 71 ASP A C 1
ATOM 546 O O . ASP A 1 71 ? 8.436 3.361 -53.785 1.00 60.53 71 ASP A O 1
ATOM 550 N N . ASP A 1 72 ? 10.422 2.311 -54.044 1.00 59.28 72 ASP A N 1
ATOM 551 C CA . ASP A 1 72 ? 10.832 2.899 -55.318 1.00 59.28 72 ASP A CA 1
ATOM 552 C C . ASP A 1 72 ? 9.930 2.326 -56.428 1.00 59.28 72 ASP A C 1
ATOM 554 O O . ASP A 1 72 ? 10.202 1.266 -56.996 1.00 59.28 72 ASP A O 1
ATOM 558 N N . ASP A 1 73 ? 8.811 2.996 -56.707 1.00 61.50 73 ASP A N 1
ATOM 559 C CA . ASP A 1 73 ? 7.967 2.691 -57.864 1.00 61.50 73 ASP A CA 1
ATOM 560 C C . ASP A 1 73 ? 8.521 3.454 -59.081 1.00 61.50 73 ASP A C 1
ATOM 562 O O . ASP A 1 73 ? 8.118 4.583 -59.387 1.00 61.50 73 ASP A O 1
ATOM 566 N N . ASP A 1 74 ? 9.516 2.844 -59.734 1.00 63.19 74 ASP A N 1
ATOM 567 C CA . ASP A 1 74 ? 10.049 3.234 -61.044 1.00 63.19 74 ASP A CA 1
ATOM 568 C C . ASP A 1 74 ? 8.933 3.133 -62.101 1.00 63.19 74 ASP A C 1
ATOM 570 O O . ASP A 1 74 ? 8.771 2.136 -62.806 1.00 63.19 74 ASP A O 1
ATOM 574 N N . ASN A 1 75 ? 8.113 4.180 -62.203 1.00 60.34 75 ASN A N 1
ATOM 575 C CA . ASN A 1 75 ? 7.098 4.297 -63.242 1.00 60.34 75 ASN A CA 1
ATOM 576 C C . ASN A 1 75 ? 7.732 4.833 -64.537 1.00 60.34 75 ASN A C 1
ATOM 578 O O . ASN A 1 75 ? 7.667 6.033 -64.830 1.00 60.34 75 ASN A O 1
ATOM 582 N N . ASP A 1 76 ? 8.330 3.921 -65.306 1.00 63.19 76 ASP A N 1
ATOM 583 C CA . ASP A 1 76 ? 8.729 4.115 -66.703 1.00 63.19 76 ASP A CA 1
ATOM 584 C C . ASP A 1 76 ? 7.484 4.409 -67.558 1.00 63.19 76 ASP A C 1
ATOM 586 O O . ASP A 1 76 ? 6.784 3.520 -68.046 1.00 63.19 76 ASP A O 1
ATOM 590 N N . ASN A 1 77 ? 7.158 5.694 -67.707 1.00 62.00 77 ASN A N 1
ATOM 591 C CA . ASN A 1 77 ? 6.084 6.140 -68.586 1.00 62.00 77 ASN A CA 1
ATOM 592 C C . ASN A 1 77 ? 6.626 6.354 -70.006 1.00 62.00 77 ASN A C 1
ATOM 594 O O . ASN A 1 77 ? 6.951 7.477 -70.406 1.00 62.00 77 ASN A O 1
ATOM 598 N N . ASP A 1 78 ? 6.689 5.259 -70.760 1.00 66.06 78 ASP A N 1
ATOM 599 C CA . ASP A 1 78 ? 6.940 5.225 -72.200 1.00 66.06 78 ASP A CA 1
ATOM 600 C C . ASP A 1 78 ? 5.756 5.847 -72.961 1.00 66.06 78 ASP A C 1
ATOM 602 O O . ASP A 1 78 ? 4.835 5.163 -73.410 1.00 66.06 78 ASP A O 1
ATOM 606 N N . ASN A 1 79 ? 5.756 7.172 -73.115 1.00 62.34 79 ASN A N 1
ATOM 607 C CA . ASN A 1 79 ? 4.816 7.847 -74.009 1.00 62.34 79 ASN A CA 1
ATOM 608 C C . ASN A 1 79 ? 5.443 8.048 -75.396 1.00 62.34 79 ASN A C 1
ATOM 610 O O . ASN A 1 79 ? 5.993 9.109 -75.703 1.00 62.34 79 ASN A O 1
ATOM 614 N N . GLU A 1 80 ? 5.324 7.023 -76.240 1.00 64.62 80 GLU A N 1
ATOM 615 C CA . GLU A 1 80 ? 5.468 7.143 -77.689 1.00 64.62 80 GLU A CA 1
ATOM 616 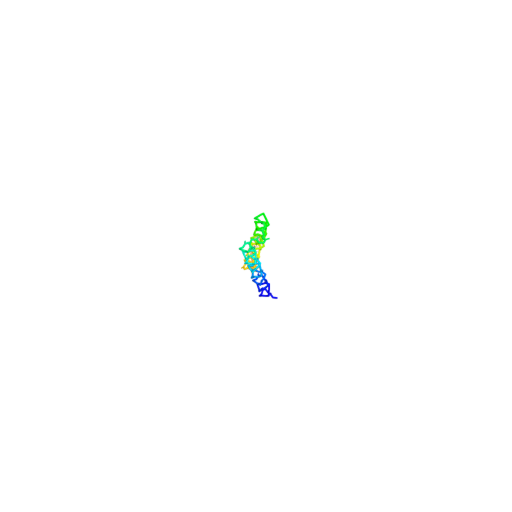C C . GLU A 1 80 ? 4.328 7.994 -78.266 1.00 64.62 80 GLU A C 1
ATOM 618 O O . GLU A 1 80 ? 3.159 7.649 -78.100 1.00 64.62 80 GLU A O 1
ATOM 623 N N . SER A 1 81 ? 4.654 9.077 -78.979 1.00 62.56 81 SER A N 1
ATOM 624 C CA . SER A 1 81 ? 3.963 9.533 -80.201 1.00 62.56 81 SER A CA 1
ATOM 625 C C . SER A 1 81 ? 4.566 10.843 -80.705 1.00 62.56 81 SER A C 1
ATOM 627 O O . SER A 1 81 ? 4.750 11.782 -79.931 1.00 62.56 81 SER A O 1
ATOM 629 N N . ASN A 1 82 ? 4.872 10.877 -82.006 1.00 56.22 82 ASN A N 1
ATOM 630 C CA . ASN A 1 82 ? 4.481 11.894 -83.001 1.00 56.22 82 ASN A CA 1
ATOM 631 C C . ASN A 1 82 ? 5.362 11.671 -84.249 1.00 56.22 82 ASN A C 1
ATOM 633 O O . ASN A 1 82 ? 6.577 11.838 -84.204 1.00 56.22 82 ASN A O 1
ATOM 637 N N . ASP A 1 83 ? 4.821 11.059 -85.305 1.00 63.16 83 ASP A N 1
ATOM 638 C CA . ASP A 1 83 ? 4.129 11.770 -86.398 1.00 63.16 83 ASP A CA 1
ATOM 639 C C . ASP A 1 83 ? 5.122 12.668 -87.161 1.00 63.16 83 ASP A C 1
ATOM 641 O O . ASP A 1 83 ? 5.581 13.689 -86.665 1.00 63.16 83 ASP A O 1
ATOM 645 N N . SER A 1 84 ? 5.558 12.328 -88.371 1.00 54.22 84 SER A N 1
ATOM 646 C CA . SER A 1 84 ? 4.693 12.382 -89.548 1.00 54.22 84 SER A CA 1
ATOM 647 C C . SER A 1 84 ? 5.415 11.786 -90.758 1.00 54.22 84 SER A C 1
ATOM 649 O O . SER A 1 84 ? 6.559 12.124 -91.068 1.00 54.22 84 SER A O 1
ATOM 651 N N . GLY A 1 85 ? 4.721 10.890 -91.455 1.00 55.16 85 GLY A N 1
ATOM 652 C CA . GLY A 1 85 ? 5.004 10.586 -92.848 1.00 55.16 85 GLY A CA 1
ATOM 653 C C . GLY A 1 85 ? 4.240 11.556 -93.747 1.00 55.16 85 GLY A C 1
ATOM 654 O O . GLY A 1 85 ? 3.049 11.763 -93.549 1.00 55.16 85 GLY A O 1
ATOM 655 N N . SER A 1 86 ? 4.927 12.110 -94.741 1.00 58.44 86 SER A N 1
ATOM 656 C CA . SER A 1 86 ? 4.366 12.582 -96.016 1.00 58.44 86 SER A CA 1
ATOM 657 C C . SER A 1 86 ? 5.564 12.938 -96.904 1.00 58.44 86 SER A C 1
ATOM 659 O O . SER A 1 86 ? 6.330 13.835 -96.566 1.00 58.44 86 SER A O 1
ATOM 661 N N . GLU A 1 87 ? 5.966 12.056 -97.814 1.00 55.41 87 GLU A N 1
ATOM 662 C CA . GLU A 1 87 ? 5.481 11.928 -99.199 1.00 55.41 87 GLU A CA 1
ATOM 663 C C . GLU A 1 87 ? 6.146 12.908 -100.182 1.00 55.41 87 GLU A C 1
ATOM 665 O O . GLU A 1 87 ? 5.947 14.115 -100.096 1.00 55.41 87 GLU A O 1
ATOM 670 N N . SER A 1 88 ? 6.807 12.283 -101.171 1.00 49.12 88 SER A N 1
ATOM 671 C CA . SER A 1 88 ? 7.198 12.746 -102.519 1.00 49.12 88 SER A CA 1
ATOM 672 C C . SER A 1 88 ? 8.358 13.730 -102.676 1.00 49.12 88 SER A C 1
ATOM 674 O O . SER A 1 88 ? 8.206 14.930 -102.370 1.00 49.12 88 SER A O 1
#

Sequence (88 aa):
TNADRRRYVEIARGSALACASILDCLKACEVLAVAQDKQGKTMLIRIVSMLTQLGRREHEIRETSVFDGDDDDDNDNDNESNDSGSES